Protein AF-A0A9D1AUU4-F1 (afdb_monomer)

Secondary structure (DSSP, 8-state):
---------PPP-EEEEE-SSHHHHHHHHHHHGGG-EEEEEEEETTEEEEEESS--HHHHHHHHHHHSSPPEEES-TTGGGS-SSSSEEEEEEPSP-TTHHHHHHHHT--EEEEEPPSSSSS-SPEEEEEEGGG-SSTTHHHHHHHHTT--EEEEEEES-S--

Structure (mmCIF, N/CA/C/O backbone):
data_AF-A0A9D1AUU4-F1
#
_entry.id   AF-A0A9D1AUU4-F1
#
loop_
_atom_site.group_PDB
_atom_site.id
_atom_site.type_symbol
_atom_site.label_atom_id
_atom_site.label_alt_id
_atom_site.label_comp_id
_atom_sit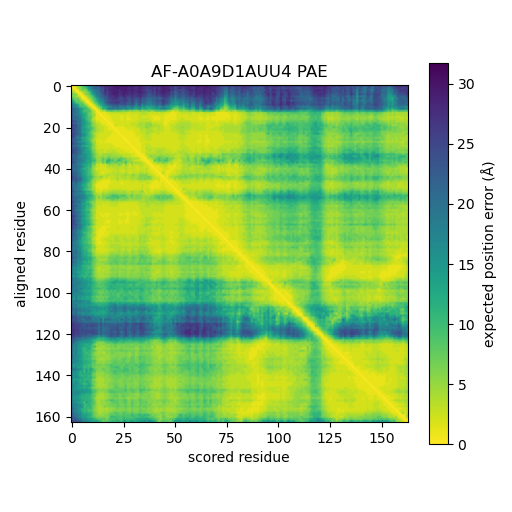e.label_asym_id
_atom_site.label_entity_id
_atom_site.label_seq_id
_atom_site.pdbx_PDB_ins_code
_atom_site.Cartn_x
_atom_site.Cartn_y
_atom_site.Cartn_z
_atom_site.occupancy
_atom_site.B_iso_or_equiv
_atom_site.auth_seq_id
_atom_site.auth_comp_id
_atom_site.auth_asym_id
_atom_site.auth_atom_id
_atom_site.pdbx_PDB_model_num
ATOM 1 N N . MET A 1 1 ? -8.260 -13.492 -27.397 1.00 34.19 1 MET A N 1
ATOM 2 C CA . MET A 1 1 ? -8.311 -13.654 -25.928 1.00 34.19 1 MET A CA 1
ATOM 3 C C . MET A 1 1 ? -8.718 -12.308 -25.355 1.00 34.19 1 MET A C 1
ATOM 5 O O . MET A 1 1 ? -7.999 -11.342 -25.569 1.00 34.19 1 MET A O 1
ATOM 9 N N . SER A 1 2 ? -9.924 -12.217 -24.792 1.00 31.81 2 SER A N 1
ATOM 10 C CA . SER A 1 2 ? -10.473 -10.981 -24.219 1.00 31.81 2 SER A CA 1
ATOM 11 C C . SER A 1 2 ? -9.781 -10.673 -22.895 1.00 31.81 2 SER A C 1
ATOM 13 O O . SER A 1 2 ? -9.931 -11.436 -21.946 1.00 31.81 2 SER A O 1
ATOM 15 N N . TRP A 1 3 ? -9.042 -9.568 -22.827 1.00 33.19 3 TRP A N 1
ATOM 16 C CA . TRP A 1 3 ? -8.402 -9.092 -21.599 1.00 33.19 3 TRP A CA 1
ATOM 17 C C . TRP A 1 3 ? -9.353 -8.121 -20.897 1.00 33.19 3 TRP A C 1
ATOM 19 O O . TRP A 1 3 ? -9.349 -6.917 -21.136 1.00 33.19 3 TRP A O 1
ATOM 29 N N . LEU A 1 4 ? -10.258 -8.693 -20.111 1.00 34.72 4 LEU A N 1
ATOM 30 C CA . LEU A 1 4 ? -11.263 -8.001 -19.313 1.00 34.72 4 LEU A CA 1
ATOM 31 C C . LEU A 1 4 ? -10.726 -7.839 -17.873 1.00 34.72 4 LEU A C 1
ATOM 33 O O . LEU A 1 4 ? -10.615 -8.838 -17.173 1.00 34.72 4 LEU A O 1
ATOM 37 N N . TRP A 1 5 ? -10.490 -6.580 -17.461 1.00 37.16 5 TRP A N 1
ATOM 38 C CA . TRP A 1 5 ? -10.330 -6.062 -16.074 1.00 37.16 5 TRP A CA 1
ATOM 39 C C . TRP A 1 5 ? -9.035 -6.471 -15.320 1.00 37.16 5 TRP A C 1
ATOM 41 O O . TRP A 1 5 ? -8.470 -7.517 -15.589 1.00 37.16 5 TRP A O 1
ATOM 51 N N . LEU A 1 6 ? -8.430 -5.687 -14.412 1.00 40.62 6 LEU A N 1
ATOM 52 C CA . LEU A 1 6 ? -8.941 -4.746 -13.406 1.00 40.62 6 LEU A CA 1
ATOM 53 C C . LEU A 1 6 ? -8.039 -3.495 -13.271 1.00 40.62 6 LEU A C 1
ATOM 55 O O . LEU A 1 6 ? -6.889 -3.592 -12.852 1.00 40.62 6 LEU A O 1
ATOM 59 N N . ILE A 1 7 ? -8.601 -2.299 -13.464 1.00 42.72 7 ILE A N 1
ATOM 60 C CA . ILE A 1 7 ? -8.339 -1.232 -12.488 1.00 42.72 7 ILE A CA 1
ATOM 61 C C . ILE A 1 7 ? -9.154 -1.678 -11.280 1.00 42.72 7 ILE A C 1
ATOM 63 O O . ILE A 1 7 ? -10.384 -1.646 -11.338 1.00 42.72 7 ILE A O 1
ATOM 67 N N . ALA A 1 8 ? -8.513 -2.217 -10.247 1.00 44.03 8 ALA A N 1
ATOM 68 C CA . ALA A 1 8 ? -9.242 -2.694 -9.083 1.00 44.03 8 ALA A CA 1
ATOM 69 C C . ALA A 1 8 ? -9.816 -1.488 -8.323 1.00 44.03 8 ALA A C 1
ATOM 71 O O . ALA A 1 8 ? -9.180 -0.928 -7.439 1.00 44.03 8 ALA A O 1
ATOM 72 N N . GLN A 1 9 ? -11.050 -1.102 -8.651 1.00 41.50 9 GLN A N 1
ATOM 73 C CA . GLN A 1 9 ? -11.964 -0.532 -7.665 1.00 41.50 9 GLN A CA 1
ATOM 74 C C . GLN A 1 9 ? -12.493 -1.694 -6.815 1.00 41.50 9 GLN A C 1
ATOM 76 O O . GLN A 1 9 ? -13.657 -2.073 -6.912 1.00 41.50 9 GLN A O 1
ATOM 81 N N . ALA A 1 10 ? -11.612 -2.339 -6.049 1.00 41.88 10 ALA A N 1
ATOM 82 C CA . ALA A 1 10 ? -12.061 -3.247 -5.004 1.00 41.88 10 ALA A CA 1
ATOM 83 C C . ALA A 1 10 ? -12.682 -2.408 -3.877 1.00 41.88 10 ALA A C 1
ATOM 85 O O . ALA A 1 10 ? -12.258 -1.278 -3.621 1.00 41.88 10 ALA A O 1
ATOM 86 N N . ALA A 1 11 ? -13.716 -2.936 -3.226 1.00 50.47 11 ALA A N 1
ATOM 87 C CA . ALA A 1 11 ? -14.203 -2.351 -1.984 1.00 50.47 11 ALA A CA 1
ATOM 88 C C . ALA A 1 11 ? -13.033 -2.287 -0.989 1.00 50.47 11 ALA A C 1
ATOM 90 O O . ALA A 1 11 ? -12.252 -3.236 -0.917 1.00 50.47 11 ALA A O 1
ATOM 91 N N . ALA A 1 12 ? -12.886 -1.171 -0.269 1.00 62.88 12 ALA A N 1
ATOM 92 C CA . ALA A 1 12 ? -11.848 -1.036 0.747 1.00 62.88 12 ALA A CA 1
ATOM 93 C C . ALA A 1 12 ? -11.940 -2.214 1.733 1.00 62.88 12 ALA A C 1
ATOM 95 O O . ALA A 1 12 ? -12.987 -2.425 2.347 1.00 62.88 12 ALA A O 1
ATOM 96 N N . GLY A 1 13 ? -10.877 -3.017 1.812 1.00 78.81 13 GLY A N 1
ATOM 97 C CA . GLY A 1 13 ? -10.838 -4.250 2.598 1.00 78.81 13 GLY A CA 1
ATOM 98 C C . GLY A 1 13 ? -9.902 -4.179 3.799 1.00 78.81 13 GLY A C 1
ATOM 99 O O . GLY A 1 13 ? -10.026 -4.990 4.712 1.00 78.81 13 GLY A O 1
ATOM 100 N N . ALA A 1 14 ? -8.990 -3.207 3.829 1.00 88.44 14 ALA A N 1
ATOM 101 C CA . ALA A 1 14 ? -7.985 -3.062 4.869 1.00 88.44 14 ALA A CA 1
ATOM 102 C C . ALA A 1 14 ? -8.174 -1.780 5.687 1.00 88.44 14 ALA A C 1
ATOM 104 O O . ALA A 1 14 ? -8.664 -0.758 5.203 1.00 88.44 14 ALA A O 1
ATOM 105 N N . TRP A 1 15 ? -7.738 -1.826 6.941 1.00 92.00 15 TRP A N 1
ATOM 106 C CA . TRP A 1 15 ? -7.724 -0.698 7.861 1.00 92.00 15 TRP A CA 1
ATOM 107 C C . TRP A 1 15 ? -6.304 -0.403 8.301 1.00 92.00 15 TRP A C 1
ATOM 109 O O . TRP A 1 15 ? -5.586 -1.290 8.760 1.00 92.00 15 TRP A O 1
ATOM 119 N N . VAL A 1 16 ? -5.925 0.865 8.246 1.00 92.06 16 VAL A N 1
ATOM 120 C CA . VAL A 1 16 ? -4.680 1.335 8.826 1.00 92.06 16 VAL A CA 1
ATOM 121 C C . VAL A 1 16 ? -4.944 1.889 10.212 1.00 92.06 16 VAL A C 1
ATOM 123 O O . VAL A 1 16 ? -5.706 2.838 10.411 1.00 92.06 16 VAL A O 1
ATOM 126 N N . LEU A 1 17 ? -4.310 1.247 11.184 1.00 94.12 17 LEU A N 1
ATOM 127 C CA . LEU A 1 17 ? -4.337 1.620 12.583 1.00 94.12 17 LEU A CA 1
ATOM 128 C C . LEU A 1 17 ? -3.098 2.459 12.867 1.00 94.12 17 LEU A C 1
ATOM 130 O O . LEU A 1 17 ? -1.976 1.954 12.829 1.00 94.12 17 LEU A O 1
ATOM 134 N N . GLU A 1 18 ? -3.306 3.727 13.182 1.00 93.50 18 GLU A N 1
ATOM 135 C CA . GLU A 1 18 ? -2.265 4.634 13.659 1.00 93.50 18 GLU A CA 1
ATOM 136 C C . GLU A 1 18 ? -2.551 4.992 15.105 1.00 93.50 18 GLU A C 1
ATOM 138 O O . GLU A 1 18 ? -3.702 5.199 15.476 1.00 93.50 18 GLU A O 1
ATOM 143 N N . GLY A 1 19 ? -1.518 4.991 15.940 1.00 92.00 19 GLY A N 1
ATOM 144 C CA . GLY A 1 19 ? -1.652 5.377 17.338 1.00 92.00 19 GLY A CA 1
ATOM 145 C C . GLY A 1 19 ? -0.534 6.313 17.761 1.00 92.00 19 GLY A C 1
ATOM 146 O O . GLY A 1 19 ? 0.618 6.127 17.383 1.00 92.00 19 GLY A O 1
ATOM 147 N N . ASP A 1 20 ? -0.845 7.266 18.632 1.00 92.69 20 ASP A N 1
ATOM 148 C CA . ASP A 1 20 ? 0.154 8.198 19.169 1.00 92.69 20 ASP A CA 1
ATOM 149 C C . ASP A 1 20 ? 1.157 7.510 20.111 1.00 92.69 20 ASP A C 1
ATOM 151 O O . ASP A 1 20 ? 2.243 8.029 20.383 1.00 92.69 20 ASP A O 1
ATOM 155 N N . SER A 1 21 ? 0.814 6.315 20.600 1.00 91.94 21 SER A N 1
ATOM 156 C CA . SER A 1 21 ? 1.637 5.495 21.487 1.00 91.94 21 SER A CA 1
ATOM 157 C C . SER A 1 21 ? 1.546 4.000 21.172 1.00 91.94 21 SER A C 1
ATOM 159 O O . SER A 1 21 ? 0.494 3.480 20.788 1.00 91.94 21 SER A O 1
ATOM 161 N N . ASP A 1 22 ? 2.620 3.267 21.467 1.00 89.50 22 ASP A N 1
ATOM 162 C CA . ASP A 1 22 ? 2.673 1.805 21.340 1.00 89.50 22 ASP A CA 1
ATOM 163 C C . ASP A 1 22 ? 1.569 1.115 22.151 1.00 89.50 22 ASP A C 1
ATOM 165 O O . ASP A 1 22 ? 1.049 0.069 21.764 1.00 89.50 22 ASP A O 1
ATOM 169 N N . HIS A 1 23 ? 1.190 1.692 23.295 1.00 91.88 23 HIS A N 1
ATOM 170 C CA . HIS A 1 23 ? 0.129 1.149 24.136 1.00 91.88 23 HIS A CA 1
ATOM 171 C C . HIS A 1 23 ? -1.248 1.238 23.459 1.00 91.88 23 HIS A C 1
ATOM 173 O O . HIS A 1 23 ? -2.014 0.270 23.515 1.00 91.88 23 HIS A O 1
ATOM 179 N N . GLN A 1 24 ? -1.565 2.362 22.803 1.00 93.69 24 GLN A N 1
ATOM 180 C CA . GLN A 1 24 ? -2.798 2.495 22.018 1.00 93.69 24 GLN A CA 1
ATOM 181 C C . GLN A 1 24 ? -2.818 1.489 20.873 1.00 93.69 24 GLN A C 1
ATOM 183 O O . GLN A 1 24 ? -3.792 0.746 20.744 1.00 93.69 24 GLN A O 1
ATOM 188 N N . LEU A 1 25 ? -1.723 1.401 20.116 1.00 93.06 25 LEU A N 1
ATOM 189 C CA . LEU A 1 25 ? -1.624 0.502 18.971 1.00 93.06 25 LEU A CA 1
ATOM 190 C C . LEU A 1 25 ? -1.751 -0.968 19.391 1.00 93.06 25 LEU A C 1
ATOM 192 O O . LEU A 1 25 ? -2.590 -1.688 18.861 1.00 93.06 25 LEU A O 1
ATOM 196 N N . LYS A 1 26 ? -1.050 -1.403 20.448 1.00 92.00 26 LYS A N 1
ATOM 197 C CA . LYS A 1 26 ? -1.201 -2.756 21.025 1.00 92.00 26 LYS A CA 1
ATOM 198 C C . LYS A 1 26 ? -2.617 -3.041 21.522 1.00 92.00 26 LYS A C 1
ATOM 200 O O . LYS A 1 26 ? -3.058 -4.189 21.563 1.00 92.00 26 LYS A O 1
ATOM 205 N N . ARG A 1 27 ? -3.345 -2.028 21.996 1.00 93.81 27 ARG A N 1
ATOM 206 C CA . ARG A 1 27 ? -4.738 -2.197 22.431 1.00 93.81 27 ARG A CA 1
ATOM 207 C C . ARG A 1 27 ? -5.690 -2.292 21.240 1.00 93.81 27 ARG A C 1
ATOM 209 O O . ARG A 1 27 ? -6.635 -3.075 21.316 1.00 93.81 27 ARG A O 1
ATOM 216 N N . ALA A 1 28 ? -5.443 -1.525 20.182 1.00 92.81 28 ALA A N 1
ATOM 217 C CA . ALA A 1 28 ? -6.183 -1.598 18.929 1.00 92.81 28 ALA A CA 1
ATOM 218 C C . ALA A 1 28 ? -5.972 -2.955 18.241 1.00 92.81 28 ALA A C 1
ATOM 220 O O . ALA A 1 28 ? -6.955 -3.616 17.918 1.00 92.81 28 ALA A O 1
ATOM 221 N N . LEU A 1 29 ? -4.725 -3.432 18.162 1.00 91.38 29 LEU A N 1
ATOM 222 C CA . LEU A 1 29 ? -4.390 -4.742 17.594 1.00 91.38 29 LEU 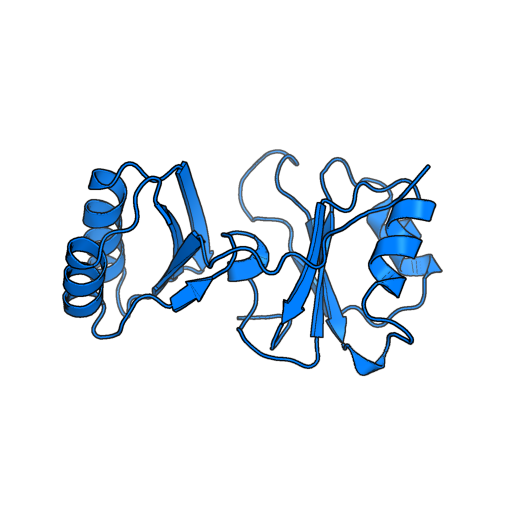A CA 1
ATOM 223 C C . LEU A 1 29 ? -5.090 -5.892 18.319 1.00 91.38 29 LEU A C 1
ATOM 225 O O . LEU A 1 29 ? -5.731 -6.718 17.687 1.00 91.38 29 LEU A O 1
ATOM 229 N N . ARG A 1 30 ? -5.122 -5.882 19.656 1.00 91.44 30 ARG A N 1
ATOM 230 C CA . ARG A 1 30 ? -5.877 -6.888 20.430 1.00 91.44 30 ARG A CA 1
ATOM 231 C C . ARG A 1 30 ? -7.381 -6.910 20.144 1.00 91.44 30 ARG A C 1
ATOM 233 O O . ARG A 1 30 ? -8.058 -7.875 20.492 1.00 91.44 30 ARG A O 1
ATOM 240 N N . ILE A 1 31 ? -7.948 -5.827 19.615 1.00 89.31 31 ILE A N 1
ATOM 241 C CA . ILE A 1 31 ? -9.356 -5.790 19.200 1.00 89.31 31 ILE A CA 1
ATOM 242 C C . ILE A 1 31 ? -9.509 -6.368 17.803 1.00 89.31 31 ILE A C 1
ATOM 244 O O . ILE A 1 31 ? -10.474 -7.094 17.581 1.00 89.31 31 ILE A O 1
ATOM 248 N N . THR A 1 32 ? -8.585 -6.060 16.896 1.00 86.38 32 THR A N 1
ATOM 249 C CA . THR A 1 32 ? -8.621 -6.565 15.522 1.00 86.38 32 THR A CA 1
ATOM 250 C C . THR A 1 32 ? -8.253 -8.036 15.450 1.00 86.38 32 THR A C 1
ATOM 252 O O . THR A 1 32 ? -8.918 -8.754 14.729 1.00 86.38 32 THR A O 1
ATOM 255 N N . GLU A 1 33 ? -7.323 -8.527 16.271 1.00 86.62 33 GLU A N 1
ATOM 256 C CA . GLU A 1 33 ? -7.002 -9.958 16.409 1.00 86.62 33 GLU A CA 1
ATOM 257 C C . GLU A 1 33 ? -8.230 -10.800 16.785 1.00 86.62 33 GLU A C 1
ATOM 259 O O . GLU A 1 33 ? -8.413 -11.903 16.288 1.00 86.62 33 GLU A O 1
ATOM 264 N N . ARG A 1 34 ? -9.127 -10.262 17.622 1.00 82.75 34 ARG A N 1
ATOM 265 C CA . ARG A 1 34 ? -10.398 -10.926 17.973 1.00 82.75 34 ARG A CA 1
ATOM 266 C C . ARG A 1 34 ? -11.406 -10.955 16.828 1.00 82.75 34 ARG A C 1
ATOM 268 O O . ARG A 1 34 ? -12.431 -11.612 16.955 1.00 82.75 34 ARG A O 1
ATOM 275 N N . ALA A 1 35 ? -11.156 -10.178 15.783 1.00 75.94 35 ALA A N 1
ATOM 276 C CA . ALA A 1 35 ? -11.916 -10.190 14.546 1.00 75.94 35 ALA A CA 1
ATOM 277 C C . ALA A 1 35 ? -11.299 -11.134 13.504 1.00 75.94 35 ALA A C 1
ATOM 279 O O . ALA A 1 35 ? -11.718 -11.075 12.353 1.00 75.94 35 ALA A O 1
ATOM 280 N N . GLU A 1 36 ? -10.315 -11.951 13.915 1.00 80.88 36 GLU A N 1
ATOM 281 C CA . GLU A 1 36 ? -9.634 -12.957 13.095 1.00 80.88 36 GLU A CA 1
ATOM 282 C C . GLU A 1 36 ? -9.157 -12.355 11.767 1.00 80.88 36 GLU A C 1
ATOM 284 O O . GLU A 1 36 ? -9.728 -12.647 10.723 1.00 80.88 36 GLU A O 1
ATOM 289 N N . PRO A 1 37 ? -8.182 -11.429 11.787 1.00 78.75 37 PRO A N 1
ATOM 290 C CA . PRO A 1 37 ? -7.735 -10.768 10.575 1.00 78.75 37 PRO A CA 1
ATOM 291 C C . PRO A 1 37 ? -6.947 -11.746 9.702 1.00 78.75 37 PRO A C 1
ATOM 293 O O . PRO A 1 37 ? -6.125 -12.507 10.211 1.00 78.75 37 PRO A O 1
ATOM 296 N N . ASP A 1 38 ? -7.161 -11.666 8.393 1.00 76.19 38 ASP A N 1
ATOM 297 C CA . ASP A 1 38 ? -6.429 -12.456 7.403 1.00 76.19 38 ASP A CA 1
ATOM 298 C C . ASP A 1 38 ? -4.969 -11.996 7.292 1.00 76.19 38 ASP A C 1
ATOM 300 O O . ASP A 1 38 ? -4.062 -12.802 7.089 1.00 76.19 38 ASP A O 1
ATOM 304 N N . ILE A 1 39 ? -4.735 -10.683 7.417 1.00 80.25 39 ILE A N 1
ATOM 305 C CA . ILE A 1 39 ? -3.423 -10.053 7.224 1.00 80.25 39 ILE A CA 1
ATOM 306 C C . ILE A 1 39 ? -3.180 -9.003 8.308 1.00 80.25 39 ILE A C 1
ATOM 308 O O . ILE A 1 39 ? -4.069 -8.212 8.640 1.00 80.25 39 ILE A O 1
ATOM 312 N N . ILE A 1 40 ? -1.951 -8.970 8.829 1.00 84.38 40 ILE A N 1
ATOM 313 C CA . ILE A 1 40 ? -1.428 -7.894 9.675 1.00 84.38 40 ILE A CA 1
ATOM 314 C C . ILE A 1 40 ? -0.036 -7.514 9.158 1.00 84.38 40 ILE A C 1
ATOM 316 O O . ILE A 1 40 ? 0.878 -8.334 9.194 1.00 84.38 40 ILE A O 1
ATOM 320 N N . GLU A 1 41 ? 0.142 -6.263 8.731 1.00 84.62 41 GLU A N 1
ATOM 321 C CA . GLU A 1 41 ? 1.418 -5.734 8.229 1.00 84.62 41 GLU A CA 1
ATOM 322 C C . GLU A 1 41 ? 1.873 -4.506 9.017 1.00 84.62 41 GLU A C 1
ATOM 324 O O . GLU A 1 41 ? 1.144 -3.523 9.155 1.00 84.62 41 GLU A O 1
ATOM 329 N N . VAL A 1 42 ? 3.116 -4.521 9.502 1.00 85.69 42 VAL A N 1
ATOM 330 C CA . VAL A 1 42 ? 3.716 -3.357 10.168 1.00 85.69 42 VAL A CA 1
ATOM 331 C C . VAL A 1 42 ? 4.210 -2.369 9.114 1.00 85.69 42 VAL A C 1
ATOM 333 O O . VAL A 1 42 ? 5.169 -2.650 8.400 1.00 85.69 42 VAL A O 1
ATOM 336 N N . LEU A 1 43 ? 3.582 -1.193 9.051 1.00 81.06 43 LEU A N 1
ATOM 337 C CA . LEU A 1 43 ? 3.912 -0.142 8.081 1.00 81.06 43 LEU A CA 1
ATOM 338 C C . LEU A 1 43 ? 4.993 0.808 8.612 1.00 81.06 43 LEU A C 1
ATOM 340 O O . LEU A 1 43 ? 5.858 1.277 7.875 1.00 81.06 43 LEU A O 1
ATOM 344 N N . ALA A 1 44 ? 4.919 1.120 9.907 1.00 81.00 44 ALA A N 1
ATOM 345 C CA . ALA A 1 44 ? 5.849 1.988 10.622 1.00 81.00 44 ALA A CA 1
ATOM 346 C C . ALA A 1 44 ? 5.817 1.664 12.123 1.00 81.00 44 ALA A C 1
ATOM 348 O O . ALA A 1 44 ? 4.935 0.947 12.591 1.00 81.00 44 ALA A O 1
ATOM 349 N N . ALA A 1 45 ? 6.726 2.254 12.907 1.00 80.56 45 ALA A N 1
ATOM 350 C CA . ALA A 1 45 ? 6.813 2.025 14.357 1.00 80.56 45 ALA A CA 1
ATOM 351 C C . ALA A 1 45 ? 5.471 2.195 15.102 1.00 80.56 45 ALA A C 1
ATOM 353 O O . ALA A 1 45 ? 5.238 1.542 16.115 1.00 80.56 45 ALA A O 1
ATOM 354 N N . ARG A 1 46 ? 4.586 3.060 14.590 1.00 88.00 46 ARG A N 1
ATOM 355 C CA . ARG A 1 46 ? 3.275 3.367 15.178 1.00 88.00 46 ARG A CA 1
ATOM 356 C C . ARG A 1 46 ? 2.102 3.196 14.214 1.00 88.00 46 ARG A C 1
ATOM 358 O O . ARG A 1 46 ? 1.033 3.759 14.437 1.00 88.00 46 ARG A O 1
ATOM 365 N N . SER A 1 47 ? 2.301 2.426 13.149 1.00 89.62 47 SER A N 1
ATOM 366 C CA . SER A 1 47 ? 1.262 2.192 12.156 1.00 89.62 47 SER A CA 1
ATOM 367 C C . SER A 1 47 ? 1.260 0.751 11.677 1.00 89.62 47 SER A C 1
ATOM 369 O O . SER A 1 47 ? 2.299 0.212 11.292 1.00 89.62 47 SER A O 1
ATOM 371 N N . VAL A 1 48 ? 0.084 0.133 11.702 1.00 91.00 48 VAL A N 1
ATOM 372 C CA . VAL A 1 48 ? -0.127 -1.249 11.269 1.00 91.00 48 VAL A CA 1
ATOM 373 C C . VAL A 1 48 ? -1.335 -1.295 10.353 1.00 91.00 48 VAL A C 1
ATOM 375 O O . VAL A 1 48 ? -2.380 -0.732 10.675 1.00 91.00 48 VAL A O 1
ATOM 378 N N . CYS A 1 49 ? -1.199 -1.984 9.229 1.00 90.69 49 CYS A N 1
ATOM 379 C CA . CYS A 1 49 ? -2.332 -2.369 8.416 1.00 90.69 49 CYS A CA 1
ATOM 380 C C . CYS A 1 49 ? -2.912 -3.690 8.909 1.00 90.69 49 CYS A C 1
ATOM 382 O O . CYS A 1 49 ? -2.174 -4.627 9.212 1.00 90.69 49 CYS A O 1
ATOM 384 N N . VAL A 1 50 ? -4.235 -3.770 8.963 1.00 90.88 50 VAL A N 1
ATOM 385 C CA . VAL A 1 50 ? -4.969 -5.003 9.229 1.00 90.88 50 VAL A CA 1
ATOM 386 C C . VAL A 1 50 ? -6.012 -5.220 8.143 1.00 90.88 50 VAL A C 1
ATOM 388 O O . VAL A 1 50 ? -6.724 -4.289 7.773 1.00 90.88 50 VAL A O 1
ATOM 391 N N . GLN A 1 51 ? -6.143 -6.452 7.667 1.00 88.81 51 GLN A N 1
ATOM 392 C CA . GLN A 1 51 ? -7.225 -6.850 6.772 1.00 88.81 51 GLN A CA 1
ATOM 393 C C . GLN A 1 51 ? -8.167 -7.792 7.534 1.00 88.81 51 GLN A C 1
ATOM 395 O O . GLN A 1 51 ? -7.847 -8.970 7.698 1.00 88.81 51 GLN A O 1
ATOM 400 N N . PRO A 1 52 ? -9.272 -7.284 8.106 1.00 82.88 52 PRO A N 1
ATOM 401 C CA . PRO A 1 52 ? -10.213 -8.107 8.859 1.00 82.88 52 PRO A CA 1
ATOM 402 C C . PRO A 1 52 ? -11.005 -9.039 7.931 1.00 82.88 52 PRO A C 1
ATOM 404 O O . PRO A 1 52 ? -11.556 -8.580 6.934 1.00 82.88 52 PRO A O 1
ATOM 407 N N . THR A 1 53 ? -11.173 -10.305 8.322 1.00 81.88 53 THR A N 1
ATOM 408 C CA . THR A 1 53 ? -12.028 -11.264 7.592 1.00 81.88 53 THR A CA 1
ATOM 409 C C . THR A 1 53 ? -13.486 -10.799 7.535 1.00 81.88 53 THR A C 1
ATOM 411 O O . THR A 1 53 ? -14.179 -10.954 6.531 1.00 81.88 53 THR A O 1
ATOM 414 N N . ALA A 1 54 ? -13.969 -10.202 8.629 1.00 78.38 54 ALA A N 1
ATOM 415 C CA . ALA A 1 54 ? -15.327 -9.684 8.750 1.00 78.38 54 ALA A CA 1
ATOM 416 C C . ALA A 1 54 ? -15.311 -8.258 9.334 1.00 78.38 54 ALA A C 1
ATOM 418 O O . ALA A 1 54 ? -15.340 -8.084 10.562 1.00 78.38 54 ALA A O 1
ATOM 419 N N . PRO A 1 55 ? -15.261 -7.211 8.488 1.00 78.56 55 PRO A N 1
ATOM 420 C CA . PRO A 1 55 ? -15.337 -5.837 8.963 1.00 78.56 55 PRO A CA 1
ATOM 421 C C . PRO A 1 55 ? -16.676 -5.589 9.675 1.00 78.56 55 PRO A C 1
ATOM 423 O O . PRO A 1 55 ? -17.734 -6.028 9.227 1.00 78.56 55 PRO A O 1
ATOM 426 N N . SER A 1 56 ? -16.649 -4.883 10.810 1.00 83.94 56 SER A N 1
ATOM 427 C CA . SER A 1 56 ? -17.875 -4.493 11.514 1.00 83.94 56 SER A CA 1
ATOM 428 C C . SER A 1 56 ? -17.791 -3.090 12.101 1.00 83.94 56 SER A C 1
ATOM 430 O O . SER A 1 56 ? -16.805 -2.717 12.746 1.00 83.94 56 SER A O 1
ATOM 432 N N . ASP A 1 57 ? -18.892 -2.345 11.998 1.00 87.06 57 ASP A N 1
ATOM 433 C CA . ASP A 1 57 ? -19.006 -0.995 12.560 1.00 87.06 57 ASP A CA 1
ATOM 434 C C . ASP A 1 57 ? -18.753 -0.957 14.070 1.00 87.06 57 ASP A C 1
ATOM 436 O O . ASP A 1 57 ? -18.283 0.037 14.629 1.00 87.06 57 ASP A O 1
ATOM 440 N N . ARG A 1 58 ? -19.083 -2.047 14.776 1.00 90.06 58 ARG A N 1
ATOM 441 C CA . ARG A 1 58 ? -18.837 -2.156 16.217 1.00 90.06 58 ARG A CA 1
ATOM 442 C C . ARG A 1 58 ? -17.341 -2.138 16.518 1.00 90.06 58 ARG A C 1
ATOM 444 O O . ARG A 1 58 ? -16.939 -1.493 17.490 1.00 90.06 58 ARG A O 1
ATOM 451 N N . ILE A 1 59 ? -16.543 -2.843 15.717 1.00 89.50 59 ILE A N 1
ATOM 452 C CA . ILE A 1 59 ? -15.085 -2.846 15.836 1.00 89.50 59 ILE A CA 1
ATOM 453 C C . ILE A 1 59 ? -14.547 -1.464 15.472 1.00 89.50 59 ILE A C 1
ATOM 455 O O . ILE A 1 59 ? -13.855 -0.873 16.299 1.00 89.50 59 ILE A O 1
ATOM 459 N N . LEU A 1 60 ? -14.955 -0.901 14.330 1.00 89.50 60 LEU A N 1
ATOM 460 C CA . LEU A 1 60 ? -14.529 0.429 13.878 1.00 89.50 60 LEU A CA 1
ATOM 461 C C . LEU A 1 60 ? -14.768 1.516 14.933 1.00 89.50 60 LEU A C 1
ATOM 463 O O . LEU A 1 60 ? -13.849 2.258 15.286 1.00 89.50 60 LEU A O 1
ATOM 467 N N . ARG A 1 61 ? -15.962 1.565 15.540 1.00 93.06 61 ARG A N 1
ATOM 468 C CA . ARG A 1 61 ? -16.265 2.512 16.631 1.00 93.06 61 ARG A CA 1
ATOM 469 C C . ARG A 1 61 ? -15.369 2.314 17.854 1.00 93.06 61 ARG A C 1
ATOM 471 O O . ARG A 1 61 ? -15.017 3.278 18.535 1.00 93.06 61 ARG A O 1
ATOM 478 N N . ARG A 1 62 ? -15.019 1.067 18.181 1.00 94.12 62 ARG A N 1
ATOM 479 C CA . ARG A 1 62 ? -14.146 0.761 19.323 1.00 94.12 62 ARG A CA 1
ATOM 480 C C . ARG A 1 62 ? -12.698 1.154 19.040 1.00 94.12 62 ARG A C 1
ATOM 482 O O . ARG A 1 62 ? -12.063 1.700 19.940 1.00 94.12 62 ARG A O 1
ATOM 489 N N . LEU A 1 63 ? -12.214 0.896 17.826 1.00 93.81 63 LEU A N 1
ATOM 490 C CA . LEU A 1 63 ? -10.894 1.320 17.364 1.00 93.81 63 LEU A CA 1
ATOM 491 C C . LEU A 1 63 ? -10.791 2.843 17.380 1.00 93.81 63 LEU A C 1
ATOM 493 O O . LEU A 1 63 ? -9.903 3.368 18.041 1.00 93.81 63 LEU A O 1
ATOM 497 N N . THR A 1 64 ? -11.780 3.534 16.810 1.00 95.00 64 THR A N 1
ATOM 498 C CA . THR A 1 64 ? -11.860 5.004 16.798 1.00 95.00 64 THR A CA 1
ATOM 499 C C . THR A 1 64 ? -11.712 5.602 18.197 1.00 95.00 64 THR A C 1
ATOM 501 O O . THR A 1 64 ? -10.953 6.540 18.408 1.00 95.00 64 THR A O 1
ATOM 504 N N . ARG A 1 65 ? -12.383 5.021 19.202 1.00 95.50 65 ARG A N 1
ATOM 505 C CA . ARG A 1 65 ? -12.284 5.493 20.594 1.00 95.50 65 ARG A CA 1
ATOM 506 C C . ARG A 1 65 ? -10.889 5.309 21.204 1.00 95.50 65 ARG A C 1
ATOM 508 O O . ARG A 1 65 ? -10.515 6.068 22.087 1.00 95.50 65 ARG A O 1
ATOM 515 N N . ILE A 1 66 ? -10.163 4.262 20.817 1.00 94.94 66 ILE A N 1
ATOM 516 C CA . ILE A 1 66 ? -8.844 3.941 21.385 1.00 94.94 66 ILE A CA 1
ATOM 517 C C . ILE A 1 66 ? -7.742 4.745 20.710 1.00 94.94 66 ILE A C 1
ATOM 519 O O . ILE A 1 66 ? -6.840 5.220 21.398 1.00 94.94 66 ILE A O 1
ATOM 523 N N . LEU A 1 67 ? -7.825 4.866 19.387 1.00 94.62 67 LEU A N 1
ATOM 524 C CA . LEU A 1 67 ? -6.862 5.601 18.579 1.00 94.62 67 LEU A CA 1
ATOM 525 C C . LEU A 1 67 ? -7.089 7.116 18.676 1.00 94.62 67 LEU A C 1
ATOM 527 O O . LEU A 1 67 ? -6.143 7.878 18.575 1.00 94.62 67 LEU A O 1
ATOM 531 N N . GLY A 1 68 ? -8.321 7.559 18.950 1.00 95.25 68 GLY A N 1
ATOM 532 C CA . GLY A 1 68 ? -8.691 8.980 18.995 1.00 95.25 68 GLY A CA 1
ATOM 533 C C . GLY A 1 68 ? -9.138 9.534 17.639 1.00 95.25 68 GLY A C 1
ATOM 534 O O . GLY A 1 68 ? -9.708 10.618 17.577 1.00 95.25 68 GLY A O 1
ATOM 535 N N . HIS A 1 69 ? -8.959 8.762 16.572 1.00 93.25 69 HIS A N 1
ATOM 536 C CA . HIS A 1 69 ? -9.409 9.036 15.212 1.00 93.25 69 HIS A CA 1
ATOM 537 C C . HIS A 1 69 ? -9.861 7.720 14.560 1.00 93.25 69 HIS A C 1
ATOM 539 O O . HIS A 1 69 ? -9.492 6.638 15.036 1.00 93.25 69 HIS A O 1
ATOM 545 N N . PRO A 1 70 ? -10.696 7.762 13.508 1.00 92.06 70 PRO A N 1
ATOM 546 C CA . PRO A 1 70 ? -11.082 6.545 12.809 1.00 92.06 70 PRO A CA 1
ATOM 547 C C . PRO A 1 70 ? -9.859 5.871 12.166 1.00 92.06 70 PRO A C 1
ATOM 549 O O . PRO A 1 70 ? -8.932 6.574 11.749 1.00 92.06 70 PRO A O 1
ATOM 552 N N . PRO A 1 71 ? -9.838 4.525 12.083 1.00 91.88 71 PRO A N 1
ATOM 553 C CA . PRO A 1 71 ? -8.924 3.826 11.192 1.00 91.88 71 PRO A CA 1
ATOM 554 C C . PRO A 1 71 ? -9.059 4.354 9.769 1.00 91.88 71 PRO A C 1
ATOM 556 O O . PRO A 1 71 ? -10.167 4.632 9.308 1.00 91.88 71 PRO A O 1
ATOM 559 N N . GLU A 1 72 ? -7.937 4.474 9.077 1.00 90.00 72 GLU A N 1
ATOM 560 C CA . GLU A 1 72 ? -7.938 4.881 7.683 1.00 90.00 72 GLU A CA 1
ATOM 561 C C . GLU A 1 72 ? -8.234 3.663 6.798 1.00 90.00 72 GLU A C 1
ATOM 563 O O . GLU A 1 72 ? -7.565 2.636 6.897 1.00 90.00 72 GLU A O 1
ATOM 568 N N . GLU A 1 73 ? -9.240 3.758 5.932 1.00 86.62 73 GLU A N 1
ATOM 569 C CA . GLU A 1 73 ? -9.587 2.666 5.022 1.00 86.62 73 GLU A CA 1
ATOM 570 C C . GLU A 1 73 ? -8.647 2.617 3.809 1.00 86.62 73 GLU A C 1
ATOM 572 O O . GLU A 1 73 ? -8.221 3.637 3.246 1.00 86.62 73 GLU A O 1
ATOM 577 N N . ARG A 1 74 ? -8.309 1.391 3.411 1.00 83.50 74 ARG A N 1
ATOM 578 C CA . ARG A 1 74 ? -7.434 1.068 2.288 1.00 83.50 74 ARG A CA 1
ATOM 579 C C . ARG A 1 74 ? -7.980 -0.108 1.503 1.00 83.50 74 ARG A C 1
ATOM 581 O O . ARG A 1 74 ? -8.753 -0.918 2.006 1.00 83.50 74 ARG A O 1
ATOM 588 N N . LEU A 1 75 ? -7.558 -0.183 0.246 1.00 79.25 75 LEU A N 1
ATOM 589 C CA . LEU A 1 75 ? -7.918 -1.282 -0.638 1.00 79.25 75 LEU A CA 1
ATOM 590 C C . LEU A 1 75 ? -7.421 -2.622 -0.077 1.00 79.25 75 LEU A C 1
ATOM 592 O O . LEU A 1 75 ? -8.213 -3.533 0.128 1.00 79.25 75 LEU A O 1
ATOM 596 N N . ASP A 1 76 ? -6.127 -2.681 0.230 1.00 82.62 76 ASP A N 1
ATOM 597 C CA . ASP A 1 76 ? -5.417 -3.806 0.830 1.00 82.62 76 ASP A CA 1
ATOM 598 C C . ASP A 1 76 ? -4.217 -3.269 1.646 1.00 82.62 76 ASP A C 1
ATOM 600 O O . ASP A 1 76 ? -3.940 -2.058 1.661 1.00 82.62 76 ASP A O 1
ATOM 604 N N . CYS A 1 77 ? -3.505 -4.159 2.342 1.00 83.94 77 CYS A N 1
ATOM 605 C CA . CYS A 1 77 ? -2.316 -3.769 3.100 1.00 83.94 77 CYS A CA 1
ATOM 606 C C . CYS A 1 77 ? -1.105 -3.425 2.241 1.00 83.94 77 CYS A C 1
ATOM 608 O O . CYS A 1 77 ? -0.249 -2.659 2.684 1.00 83.94 77 CYS A O 1
ATOM 610 N N . ASP A 1 78 ? -1.074 -3.863 0.987 1.00 80.56 78 ASP A N 1
ATOM 611 C CA . ASP A 1 78 ? 0.005 -3.514 0.082 1.00 80.56 78 ASP A CA 1
ATOM 612 C C . ASP A 1 78 ? -0.055 -2.045 -0.355 1.00 80.56 78 ASP A C 1
ATOM 614 O O . ASP A 1 78 ? 0.983 -1.387 -0.456 1.00 80.56 78 ASP A O 1
ATOM 618 N N . VAL A 1 79 ? -1.262 -1.510 -0.555 1.00 78.12 79 VAL A N 1
ATOM 619 C CA . VAL A 1 79 ? -1.529 -0.094 -0.845 1.00 78.12 79 VAL A CA 1
ATOM 620 C C . VAL A 1 79 ? -1.406 0.770 0.409 1.00 78.12 79 VAL A C 1
ATOM 622 O O . VAL A 1 79 ? -1.095 1.956 0.303 1.00 78.12 79 VAL A O 1
ATOM 625 N N . ALA A 1 80 ? -1.604 0.209 1.606 1.00 85.31 80 ALA A N 1
ATOM 626 C CA . ALA A 1 80 ? -1.521 0.949 2.868 1.00 85.31 80 ALA A CA 1
ATOM 627 C C . ALA A 1 80 ? -0.149 1.593 3.133 1.00 85.31 80 ALA A C 1
ATOM 629 O O . ALA A 1 80 ? -0.056 2.559 3.890 1.00 85.31 80 ALA A O 1
ATOM 630 N N . TRP A 1 81 ? 0.901 1.114 2.468 1.00 83.31 81 TRP A N 1
ATOM 631 C CA . TRP A 1 81 ? 2.232 1.720 2.480 1.00 83.31 81 TRP A CA 1
ATOM 632 C C . TRP A 1 81 ? 2.276 3.133 1.880 1.00 83.31 81 TRP A C 1
ATOM 634 O O . TRP A 1 81 ? 3.194 3.893 2.193 1.00 83.31 81 TRP A O 1
ATOM 644 N N . PHE A 1 82 ? 1.286 3.501 1.063 1.00 84.25 82 PHE A N 1
ATOM 645 C CA . PHE A 1 82 ? 1.207 4.784 0.373 1.00 84.25 82 PHE A CA 1
ATOM 646 C C . PHE A 1 82 ? 0.083 5.679 0.939 1.00 84.25 82 PHE A C 1
ATOM 648 O O . PHE A 1 82 ? -0.994 5.188 1.312 1.00 84.25 82 PHE A O 1
ATOM 655 N N . PRO A 1 83 ? 0.287 7.010 1.013 1.00 81.88 83 PRO A N 1
ATOM 656 C CA . PRO A 1 83 ? -0.786 7.952 1.323 1.00 81.88 83 PRO A CA 1
ATOM 657 C C . PRO A 1 83 ? -1.914 7.916 0.287 1.00 81.88 83 PRO A C 1
ATOM 659 O O . PRO A 1 83 ? -1.668 7.809 -0.918 1.00 81.88 83 PRO A O 1
ATOM 662 N N . LEU A 1 84 ? -3.158 8.077 0.745 1.00 80.31 84 LEU A N 1
ATOM 663 C CA . LEU A 1 84 ? -4.312 8.229 -0.138 1.00 80.31 84 LEU A CA 1
ATOM 664 C C . LEU A 1 84 ? -4.204 9.531 -0.931 1.00 80.31 84 LEU A C 1
ATOM 666 O O . LEU A 1 84 ? -3.839 10.573 -0.391 1.00 80.31 84 LEU A O 1
ATOM 670 N N . GLY A 1 85 ? -4.583 9.492 -2.203 1.00 81.19 85 GLY A N 1
ATOM 671 C CA . GLY A 1 85 ? -4.667 10.691 -3.024 1.00 81.19 85 GLY A CA 1
ATOM 672 C C . GLY A 1 85 ? -4.475 10.386 -4.498 1.00 81.19 85 GLY A C 1
ATOM 673 O O . GLY A 1 85 ? -4.792 9.292 -4.959 1.00 81.19 85 GLY A O 1
ATOM 674 N N . ARG A 1 86 ? -3.984 11.386 -5.232 1.00 84.62 86 ARG A N 1
ATOM 675 C CA . ARG A 1 86 ? -3.739 11.327 -6.675 1.00 84.62 86 ARG A CA 1
ATOM 676 C C . ARG A 1 86 ? -2.381 11.920 -7.019 1.00 84.62 86 ARG A C 1
ATOM 67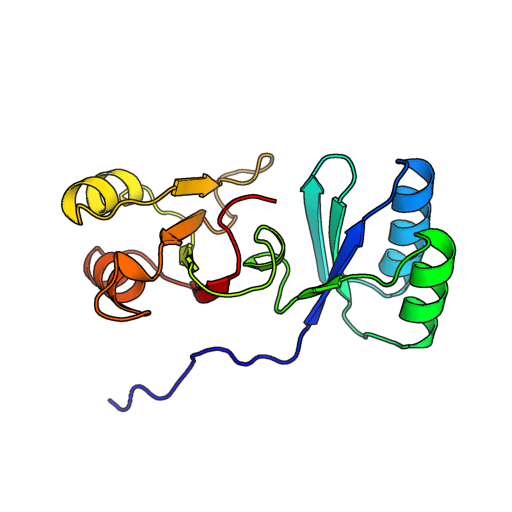8 O O . ARG A 1 86 ? -1.800 12.646 -6.215 1.00 84.62 86 ARG A O 1
ATOM 685 N N . GLY A 1 87 ? -1.925 11.675 -8.246 1.00 87.69 87 GLY A N 1
ATOM 686 C CA . GLY A 1 87 ? -0.677 12.244 -8.765 1.00 87.69 87 GLY A CA 1
ATOM 687 C C . GLY A 1 87 ? 0.520 11.295 -8.732 1.00 87.69 87 GLY A C 1
ATOM 688 O O . GLY A 1 87 ? 1.563 11.630 -9.290 1.00 87.69 87 GLY A O 1
ATOM 689 N N . TRP A 1 88 ? 0.358 10.094 -8.181 1.00 90.00 88 TRP A N 1
ATOM 690 C CA . TRP A 1 88 ? 1.367 9.037 -8.187 1.00 90.00 88 TRP A CA 1
ATOM 691 C C . TRP A 1 88 ? 0.741 7.707 -8.586 1.00 90.00 88 TRP A C 1
ATOM 693 O O . TRP A 1 88 ? -0.433 7.470 -8.317 1.00 90.00 88 TRP A O 1
ATOM 703 N N . ILE A 1 89 ? 1.521 6.839 -9.220 1.00 88.94 89 ILE A N 1
ATOM 704 C CA . ILE A 1 89 ? 1.135 5.467 -9.536 1.00 88.94 89 ILE A CA 1
ATOM 705 C C . ILE A 1 89 ? 2.006 4.516 -8.723 1.00 88.94 89 ILE A C 1
ATOM 707 O O . ILE A 1 89 ? 3.231 4.543 -8.836 1.00 88.94 89 ILE A O 1
ATOM 711 N N . ALA A 1 90 ? 1.360 3.672 -7.925 1.00 87.88 90 ALA A N 1
ATOM 712 C CA . ALA A 1 90 ? 1.974 2.549 -7.238 1.00 87.88 90 ALA A CA 1
ATOM 713 C C . ALA A 1 90 ? 1.778 1.270 -8.062 1.00 87.88 90 ALA A C 1
ATOM 715 O O . ALA A 1 90 ? 0.668 0.975 -8.505 1.00 87.88 90 ALA A O 1
ATOM 716 N N . VAL A 1 91 ? 2.845 0.500 -8.244 1.00 89.06 91 VAL A N 1
ATOM 717 C CA . VAL A 1 91 ? 2.854 -0.800 -8.919 1.00 89.06 91 VAL A CA 1
ATOM 718 C C . VAL A 1 91 ? 3.389 -1.844 -7.950 1.00 89.06 91 VAL A C 1
ATOM 720 O O . VAL A 1 91 ? 4.463 -1.669 -7.373 1.00 89.06 91 VAL A O 1
ATOM 723 N N . LEU A 1 92 ? 2.638 -2.929 -7.780 1.00 87.75 92 LEU A N 1
ATOM 724 C CA . LEU A 1 92 ? 3.035 -4.066 -6.957 1.00 87.75 92 LEU A CA 1
ATOM 725 C C . LEU A 1 92 ? 3.548 -5.192 -7.848 1.00 87.75 92 LEU A C 1
ATOM 727 O O . LEU A 1 92 ? 2.845 -5.640 -8.754 1.00 87.75 92 LEU A O 1
ATOM 731 N N . VAL A 1 93 ? 4.761 -5.657 -7.580 1.00 86.38 93 VAL A N 1
ATOM 732 C CA . VAL A 1 93 ? 5.434 -6.725 -8.324 1.00 86.38 93 VAL A CA 1
ATOM 733 C C . VAL A 1 93 ? 5.631 -7.920 -7.406 1.00 86.38 93 VAL A C 1
ATOM 735 O O . VAL A 1 93 ? 6.175 -7.772 -6.315 1.00 86.38 93 VAL A O 1
ATOM 738 N N . GLU A 1 94 ? 5.203 -9.103 -7.830 1.00 85.75 94 GLU A N 1
ATOM 739 C CA . GLU A 1 94 ? 5.421 -10.323 -7.055 1.00 85.75 94 GLU A CA 1
ATOM 740 C C . GLU A 1 94 ? 6.895 -10.745 -7.085 1.00 85.75 94 GLU A C 1
ATOM 742 O O . GLU A 1 94 ? 7.587 -10.544 -8.091 1.00 85.75 94 GLU A O 1
ATOM 747 N N . PRO A 1 95 ? 7.399 -11.351 -6.003 1.00 78.44 95 PRO A N 1
ATOM 748 C CA . PRO A 1 95 ? 8.685 -12.015 -6.043 1.00 78.44 95 PRO A CA 1
ATOM 749 C C . PRO A 1 95 ? 8.610 -13.392 -6.737 1.00 78.44 95 PRO A C 1
ATOM 751 O O . PRO A 1 95 ? 7.543 -14.001 -6.801 1.00 78.44 95 PRO A O 1
ATOM 754 N N . PRO A 1 96 ? 9.754 -13.937 -7.194 1.00 78.62 96 PRO A N 1
ATOM 755 C CA . PRO A 1 96 ? 11.063 -13.290 -7.231 1.00 78.62 96 PRO A CA 1
ATOM 756 C C . PRO A 1 96 ? 11.130 -12.237 -8.345 1.00 78.62 96 PRO A C 1
ATOM 758 O O . PRO A 1 96 ? 10.652 -12.443 -9.457 1.00 78.62 96 PRO A O 1
ATOM 761 N N . ALA A 1 97 ? 11.774 -11.106 -8.058 1.00 76.56 97 ALA A N 1
ATOM 762 C CA . ALA A 1 97 ? 11.907 -9.988 -8.993 1.00 76.56 97 ALA A CA 1
ATOM 763 C C . ALA A 1 97 ? 13.383 -9.604 -9.186 1.00 76.56 97 ALA A C 1
ATOM 765 O O . ALA A 1 97 ? 13.760 -8.431 -9.186 1.00 76.56 97 ALA A O 1
ATOM 766 N N . ASP A 1 98 ? 14.232 -10.618 -9.361 1.00 76.69 98 ASP A N 1
ATOM 767 C CA . ASP A 1 98 ? 15.697 -10.494 -9.421 1.00 76.69 98 ASP A CA 1
ATOM 768 C C . ASP A 1 98 ? 16.190 -9.562 -10.540 1.00 76.69 98 ASP A C 1
ATOM 770 O O . ASP A 1 98 ? 17.285 -9.008 -10.472 1.00 76.69 98 ASP A O 1
ATOM 774 N N . ARG A 1 99 ? 15.369 -9.359 -11.577 1.00 77.12 99 ARG A N 1
ATOM 775 C CA . ARG A 1 99 ? 15.669 -8.493 -12.729 1.00 77.12 99 ARG A CA 1
ATOM 776 C C . ARG A 1 99 ? 15.110 -7.081 -12.607 1.00 77.12 99 ARG A C 1
ATOM 778 O O . ARG A 1 99 ? 15.320 -6.283 -13.517 1.00 77.12 99 ARG A O 1
ATOM 785 N N . LEU A 1 100 ? 14.416 -6.759 -11.514 1.00 81.06 100 LEU A N 1
ATOM 786 C CA . LEU A 1 100 ? 13.709 -5.490 -11.383 1.00 81.06 100 LEU A CA 1
ATOM 787 C C . LEU A 1 100 ? 14.637 -4.283 -11.539 1.00 81.06 100 LEU A C 1
ATOM 789 O O . LEU A 1 100 ? 14.301 -3.382 -12.295 1.00 81.06 10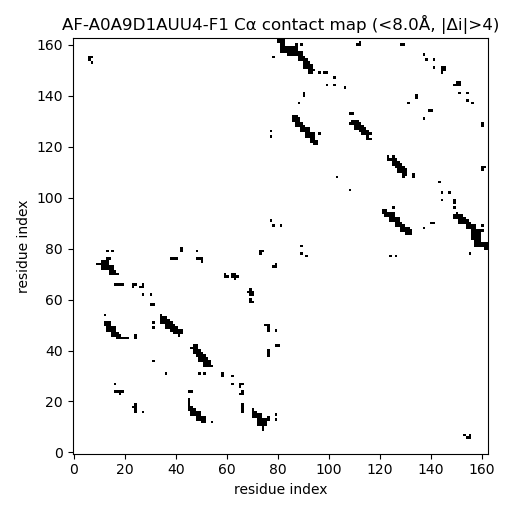0 LEU A O 1
ATOM 793 N N . GLY A 1 101 ? 15.811 -4.287 -10.899 1.00 76.94 101 GLY A N 1
ATOM 794 C CA . GLY A 1 101 ? 16.772 -3.184 -11.031 1.00 76.94 101 GLY A CA 1
ATOM 795 C C . GLY A 1 101 ? 17.193 -2.952 -12.485 1.00 76.94 101 GLY A C 1
ATOM 796 O O . GLY A 1 101 ? 17.040 -1.855 -13.003 1.00 76.94 101 GLY A O 1
ATOM 797 N N . VAL A 1 102 ? 17.589 -4.022 -13.184 1.00 79.44 102 VAL A N 1
ATOM 798 C CA . VAL A 1 102 ? 18.000 -3.960 -14.600 1.00 79.44 102 VAL A CA 1
ATOM 799 C C . VAL A 1 102 ? 16.873 -3.454 -15.503 1.00 79.44 102 VAL A C 1
ATOM 801 O O . VAL A 1 102 ? 17.129 -2.761 -16.484 1.00 79.44 102 VAL A O 1
ATOM 804 N N . LEU A 1 103 ? 15.625 -3.825 -15.214 1.00 81.12 103 LEU A N 1
ATOM 805 C CA . LEU A 1 103 ? 14.470 -3.362 -15.979 1.00 81.12 103 LEU A CA 1
ATOM 806 C C . LEU A 1 103 ? 14.168 -1.891 -15.699 1.00 81.12 103 LEU A C 1
ATOM 808 O O . LEU A 1 103 ? 13.975 -1.134 -16.644 1.00 81.12 103 LEU A O 1
ATOM 812 N N . LEU A 1 104 ? 14.182 -1.472 -14.433 1.00 79.19 104 LEU A N 1
ATOM 813 C CA . LEU A 1 104 ? 13.958 -0.077 -14.060 1.00 79.19 104 LEU A CA 1
ATOM 814 C C . LEU A 1 104 ? 15.018 0.854 -14.664 1.00 79.19 104 LEU A C 1
ATOM 816 O O . LEU A 1 104 ? 14.657 1.910 -15.177 1.00 79.19 104 LEU A O 1
ATOM 820 N N . ASP A 1 105 ? 16.283 0.428 -14.704 1.00 76.88 105 ASP A N 1
ATOM 821 C CA . ASP A 1 105 ? 17.370 1.185 -15.338 1.00 76.88 105 ASP A CA 1
ATOM 822 C C . ASP A 1 105 ? 17.149 1.377 -16.849 1.00 76.88 105 ASP A C 1
ATOM 824 O O . ASP A 1 105 ? 17.528 2.399 -17.412 1.00 76.88 105 ASP A O 1
ATOM 828 N N . ARG A 1 106 ? 16.516 0.407 -17.523 1.00 79.38 106 ARG A N 1
ATOM 829 C CA . ARG A 1 106 ? 16.227 0.467 -18.969 1.00 79.38 106 ARG A CA 1
ATOM 830 C C . ARG A 1 106 ? 15.005 1.302 -19.318 1.00 79.38 106 ARG A C 1
ATOM 832 O O . ARG A 1 106 ? 14.924 1.805 -20.432 1.00 79.38 106 ARG A O 1
ATOM 839 N N . ILE A 1 107 ? 14.031 1.370 -18.417 1.00 72.88 107 ILE A N 1
ATOM 840 C CA . ILE A 1 107 ? 12.750 2.035 -18.671 1.00 72.88 107 ILE A CA 1
ATOM 841 C C . ILE A 1 107 ? 12.885 3.569 -18.495 1.00 72.88 107 ILE A C 1
ATOM 843 O O . ILE A 1 107 ? 11.973 4.302 -18.862 1.00 72.88 107 ILE A O 1
ATOM 847 N N . GLU A 1 108 ? 14.029 4.068 -17.996 1.00 69.56 108 GLU A N 1
ATOM 848 C CA . GLU A 1 108 ? 14.359 5.503 -17.845 1.00 69.56 108 GLU A CA 1
ATOM 849 C C . GLU A 1 108 ? 13.258 6.334 -17.147 1.00 69.56 108 GLU A C 1
ATOM 851 O O . GLU A 1 108 ? 13.107 7.534 -17.378 1.00 69.56 108 GLU A O 1
ATOM 856 N N . LEU A 1 109 ? 12.468 5.710 -16.268 1.00 67.06 109 LEU A N 1
ATOM 857 C CA . LEU A 1 109 ? 11.400 6.393 -15.541 1.00 67.06 109 LEU A CA 1
ATOM 858 C C . LEU A 1 109 ? 11.909 6.938 -14.199 1.00 67.06 109 LEU A C 1
ATOM 860 O O . LEU A 1 109 ? 12.586 6.217 -13.465 1.00 67.06 109 LEU A O 1
ATOM 864 N N . PRO A 1 110 ? 11.540 8.174 -13.812 1.00 65.94 110 PRO A N 1
ATOM 865 C CA . PRO A 1 110 ? 11.849 8.710 -12.492 1.00 65.94 110 PRO A CA 1
ATOM 866 C C . PRO A 1 110 ? 10.958 8.041 -11.428 1.00 65.94 110 PRO A C 1
ATOM 868 O O . PRO A 1 110 ? 9.862 8.519 -11.131 1.00 65.94 110 PRO A O 1
ATOM 871 N N . TYR A 1 111 ? 11.402 6.916 -10.862 1.00 68.19 111 TYR A N 1
ATOM 872 C CA . TYR A 1 111 ? 10.747 6.263 -9.721 1.00 68.19 111 TYR A CA 1
ATOM 873 C C . TYR A 1 111 ? 11.375 6.722 -8.395 1.00 68.19 111 TYR A C 1
ATOM 875 O O . TYR A 1 111 ? 12.564 7.027 -8.337 1.00 68.19 111 TYR A O 1
ATOM 883 N N . VAL A 1 112 ? 10.566 6.822 -7.333 1.00 62.25 112 VAL A N 1
ATOM 884 C CA . VAL A 1 112 ? 10.968 7.474 -6.066 1.00 62.25 112 VAL A CA 1
ATOM 885 C C . VAL A 1 112 ? 11.163 6.489 -4.916 1.00 62.25 112 VAL A C 1
ATOM 887 O O . VAL A 1 112 ? 11.894 6.801 -3.982 1.00 62.25 112 VAL A O 1
ATOM 890 N N . ASP A 1 113 ? 10.589 5.287 -4.969 1.00 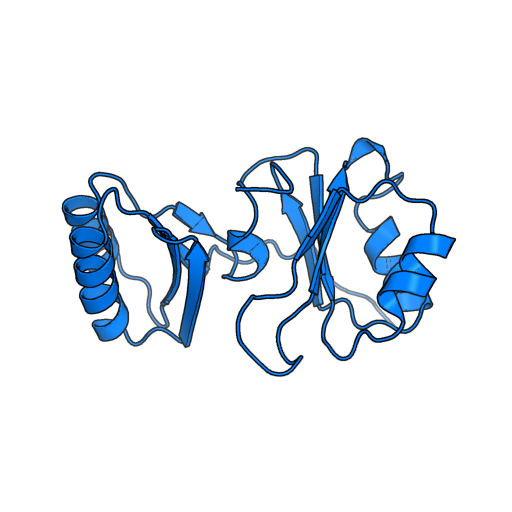63.56 113 ASP A N 1
ATOM 891 C CA . ASP A 1 113 ? 10.864 4.286 -3.935 1.00 63.56 113 ASP A CA 1
ATOM 892 C C . ASP A 1 113 ? 10.684 2.853 -4.459 1.00 63.56 113 ASP A C 1
ATOM 894 O O . ASP A 1 113 ? 9.788 2.578 -5.264 1.00 63.56 113 ASP A O 1
ATOM 898 N N . VAL A 1 114 ? 11.549 1.958 -3.975 1.00 63.19 114 VAL A N 1
ATOM 899 C CA . VAL A 1 114 ? 11.462 0.497 -4.100 1.00 63.19 114 VAL A CA 1
ATOM 900 C C . VAL A 1 114 ? 11.474 -0.038 -2.675 1.00 63.19 114 VAL A C 1
ATOM 902 O O . VAL A 1 114 ? 12.517 -0.431 -2.144 1.00 63.19 114 VAL A O 1
ATOM 905 N N . ARG A 1 115 ? 10.313 -0.039 -2.018 1.00 61.84 115 ARG A N 1
ATOM 906 C CA . ARG A 1 115 ? 10.225 -0.605 -0.670 1.00 61.84 115 ARG A CA 1
ATOM 907 C C . ARG A 1 115 ? 10.185 -2.119 -0.752 1.00 61.84 115 ARG A C 1
ATOM 909 O O . ARG A 1 115 ? 9.244 -2.708 -1.284 1.00 61.84 115 ARG A O 1
ATOM 916 N N . ARG A 1 116 ? 11.211 -2.735 -0.169 1.00 54.44 116 ARG A N 1
ATOM 917 C CA . ARG A 1 116 ? 11.201 -4.133 0.259 1.00 54.44 116 ARG A CA 1
ATOM 918 C C . ARG A 1 116 ? 10.780 -4.144 1.732 1.00 54.44 116 ARG A C 1
ATOM 920 O O . ARG A 1 116 ? 11.335 -3.351 2.496 1.00 54.44 116 ARG A O 1
ATOM 927 N N . PRO A 1 117 ? 9.809 -4.961 2.154 1.00 46.97 117 PRO A N 1
ATOM 928 C CA . PRO A 1 117 ? 9.483 -5.063 3.570 1.00 46.97 117 PRO A CA 1
ATOM 929 C C . PRO A 1 117 ? 10.694 -5.533 4.379 1.00 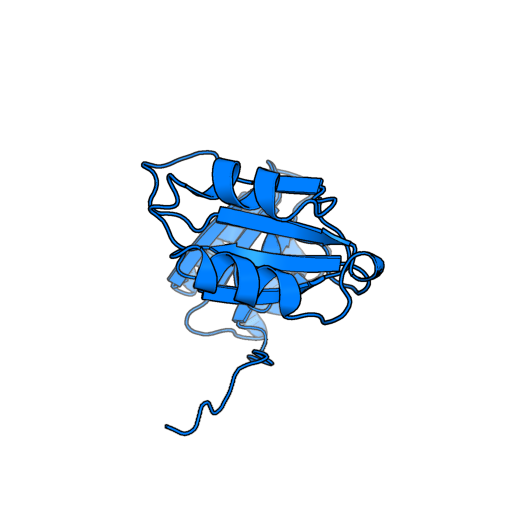46.97 117 PRO A C 1
ATOM 931 O O . PRO A 1 117 ? 11.570 -6.256 3.906 1.00 46.97 117 PRO A O 1
ATOM 934 N N . VAL A 1 118 ? 10.754 -5.039 5.612 1.00 44.00 118 VAL A N 1
ATOM 935 C CA . VAL A 1 118 ? 11.951 -5.058 6.465 1.00 44.00 118 VAL A CA 1
ATOM 936 C C . VAL A 1 118 ? 12.187 -6.439 7.104 1.00 44.00 118 VAL A C 1
ATOM 938 O O . VAL A 1 118 ? 13.247 -6.672 7.682 1.00 44.00 118 VAL A O 1
ATOM 941 N N . GLN A 1 119 ? 11.235 -7.376 7.009 1.00 38.88 119 GLN A N 1
ATOM 942 C CA . GLN A 1 119 ? 11.317 -8.680 7.672 1.00 38.88 119 GLN A CA 1
ATOM 943 C C . GLN A 1 119 ? 10.747 -9.813 6.811 1.00 38.88 119 GLN A C 1
ATOM 945 O O . GLN A 1 119 ? 9.537 -9.970 6.736 1.00 38.88 119 GLN A O 1
ATOM 950 N N . GLY A 1 120 ? 11.616 -10.654 6.244 1.00 42.53 120 GLY A N 1
ATOM 951 C CA . GLY A 1 120 ? 11.215 -11.949 5.683 1.00 42.53 120 GLY A CA 1
ATOM 952 C C . GLY A 1 120 ? 11.929 -12.326 4.382 1.00 42.53 120 GLY A C 1
ATOM 953 O O . GLY A 1 120 ? 12.412 -11.454 3.660 1.00 42.53 120 GLY A O 1
ATOM 954 N N . PRO A 1 121 ? 12.049 -13.629 4.077 1.00 44.91 121 PRO A N 1
ATOM 955 C CA . PRO A 1 121 ? 12.784 -14.115 2.918 1.00 44.91 121 PRO A CA 1
ATOM 956 C C . PRO A 1 121 ? 11.983 -13.848 1.641 1.00 44.91 121 PRO A C 1
ATOM 958 O O . PRO A 1 121 ? 11.195 -14.689 1.257 1.00 44.91 121 PRO A O 1
ATOM 961 N N . GLY A 1 122 ? 12.162 -12.696 0.989 1.00 57.47 122 GLY A N 1
ATOM 962 C CA . GLY A 1 122 ? 11.859 -12.485 -0.437 1.00 57.47 122 GLY A CA 1
ATOM 963 C C . GLY A 1 122 ? 10.488 -12.938 -0.968 1.00 57.47 122 GLY A C 1
ATOM 964 O O . GLY A 1 122 ? 10.408 -13.221 -2.154 1.00 57.47 122 GLY A O 1
ATOM 965 N N . LEU A 1 123 ? 9.451 -13.045 -0.131 1.00 63.12 123 LEU A N 1
ATOM 966 C CA . LEU A 1 123 ? 8.111 -13.533 -0.501 1.00 63.12 123 LEU A CA 1
ATOM 967 C C . LEU A 1 123 ? 7.062 -12.420 -0.565 1.00 63.12 123 LEU A C 1
ATOM 969 O O . LEU A 1 123 ? 5.983 -12.624 -1.114 1.00 63.12 123 LEU A O 1
ATOM 973 N N . ASP A 1 124 ? 7.395 -11.233 -0.074 1.00 71.38 124 ASP A N 1
ATOM 974 C CA . ASP A 1 124 ? 6.494 -10.093 -0.117 1.00 71.38 124 ASP A CA 1
ATOM 975 C C . ASP A 1 124 ? 6.606 -9.324 -1.443 1.00 71.38 124 ASP A C 1
ATOM 977 O O . ASP A 1 124 ? 7.696 -9.235 -2.026 1.00 71.38 124 ASP A O 1
ATOM 981 N N . PRO A 1 125 ? 5.507 -8.712 -1.917 1.00 75.38 125 PRO A N 1
ATOM 982 C CA . PRO A 1 125 ? 5.524 -7.928 -3.139 1.00 75.38 125 PRO A CA 1
ATOM 983 C C . PRO A 1 125 ? 6.442 -6.707 -3.021 1.00 75.38 125 PRO A C 1
ATOM 985 O O . PRO A 1 125 ? 6.475 -5.991 -2.014 1.00 75.38 125 PRO A O 1
ATOM 988 N N . ILE A 1 126 ? 7.165 -6.437 -4.104 1.00 83.56 126 ILE A N 1
ATOM 989 C CA . ILE A 1 126 ? 7.945 -5.219 -4.270 1.00 83.56 126 ILE A CA 1
ATOM 990 C C . ILE A 1 126 ? 7.014 -4.091 -4.690 1.00 83.56 126 ILE A C 1
ATOM 992 O O . ILE A 1 126 ? 6.225 -4.231 -5.623 1.00 83.56 126 ILE A O 1
ATOM 996 N N . ARG A 1 127 ? 7.139 -2.950 -4.016 1.00 84.50 127 ARG A N 1
ATOM 997 C CA . ARG A 1 127 ? 6.297 -1.778 -4.252 1.00 84.50 127 ARG A CA 1
ATOM 998 C C . ARG A 1 127 ? 7.114 -0.714 -4.964 1.00 84.50 127 ARG A C 1
ATOM 1000 O O . ARG A 1 127 ? 8.124 -0.262 -4.430 1.00 84.50 127 ARG A O 1
ATOM 1007 N N . ILE A 1 128 ? 6.682 -0.340 -6.160 1.00 87.25 128 ILE A N 1
ATOM 1008 C CA . ILE A 1 128 ? 7.319 0.677 -6.998 1.00 87.25 128 ILE A CA 1
ATOM 1009 C C . ILE A 1 128 ? 6.367 1.856 -7.079 1.00 87.25 128 ILE A C 1
ATOM 1011 O O . ILE A 1 128 ? 5.184 1.667 -7.345 1.00 87.25 128 ILE A O 1
ATOM 1015 N N . CYS A 1 129 ? 6.868 3.068 -6.876 1.00 86.44 129 CYS A N 1
ATOM 1016 C CA . CYS A 1 129 ? 6.051 4.267 -6.979 1.00 86.44 129 CYS A CA 1
ATOM 1017 C C . CYS A 1 129 ? 6.691 5.304 -7.907 1.00 86.44 129 CYS A C 1
ATOM 1019 O O . CYS A 1 129 ? 7.885 5.600 -7.812 1.00 86.44 129 CYS A O 1
ATOM 1021 N N . VAL A 1 130 ? 5.886 5.836 -8.826 1.00 88.38 130 VAL A N 1
ATOM 1022 C CA . VAL A 1 130 ? 6.297 6.771 -9.882 1.00 88.38 130 VAL A CA 1
ATOM 1023 C C . VAL A 1 130 ? 5.318 7.936 -9.959 1.00 88.38 130 VAL A C 1
ATOM 1025 O O . VAL A 1 130 ? 4.114 7.769 -9.752 1.00 88.38 130 VAL A O 1
ATOM 1028 N N . ILE A 1 131 ? 5.815 9.140 -10.244 1.00 89.12 131 ILE A N 1
ATOM 1029 C CA . ILE A 1 131 ? 4.945 10.308 -10.401 1.00 89.12 131 ILE A CA 1
ATOM 1030 C C . ILE A 1 131 ? 4.065 10.134 -11.643 1.00 89.12 131 ILE A C 1
ATOM 1032 O O . ILE A 1 131 ? 4.543 9.795 -12.725 1.00 89.12 131 ILE A O 1
ATOM 1036 N N . ARG A 1 132 ? 2.757 10.376 -11.508 1.00 89.19 132 ARG A N 1
ATOM 1037 C CA . ARG A 1 132 ? 1.774 10.135 -12.577 1.00 89.19 132 ARG A CA 1
ATOM 1038 C C . ARG A 1 132 ? 2.116 10.897 -13.854 1.00 89.19 132 ARG A C 1
ATOM 1040 O O . ARG A 1 132 ? 1.862 10.380 -14.937 1.00 89.19 132 ARG A O 1
ATOM 1047 N N . THR A 1 133 ? 2.669 12.102 -13.735 1.00 89.50 133 THR A N 1
ATOM 1048 C CA . THR A 1 133 ? 3.027 12.974 -14.865 1.00 89.50 133 THR A CA 1
ATOM 1049 C C . THR A 1 133 ? 4.229 12.482 -15.668 1.00 89.50 133 THR A C 1
ATOM 1051 O O . THR A 1 133 ? 4.386 12.906 -16.808 1.00 89.50 133 THR A O 1
ATOM 1054 N N . ALA A 1 134 ? 5.051 11.584 -15.115 1.00 86.69 134 ALA A N 1
ATOM 1055 C CA . ALA A 1 134 ? 6.145 10.954 -15.853 1.00 86.69 134 ALA A CA 1
ATOM 1056 C C . ALA A 1 134 ? 5.660 9.840 -16.794 1.00 86.69 134 ALA A C 1
ATOM 1058 O O . ALA A 1 134 ? 6.409 9.412 -17.664 1.00 86.69 134 ALA A O 1
ATOM 1059 N N . LEU A 1 135 ? 4.413 9.384 -16.631 1.00 86.25 135 LEU A N 1
ATOM 1060 C CA . LEU A 1 135 ? 3.805 8.355 -17.464 1.00 86.25 135 LEU A CA 1
ATOM 1061 C C . LEU A 1 135 ? 2.858 8.978 -18.492 1.00 86.25 135 LEU A C 1
ATOM 1063 O O . LEU A 1 135 ? 2.012 9.817 -18.162 1.00 86.25 135 LEU A O 1
ATOM 1067 N N . ARG A 1 136 ? 2.906 8.489 -19.726 1.00 86.12 136 ARG A N 1
ATOM 1068 C CA . ARG A 1 136 ? 1.902 8.771 -20.758 1.00 86.12 136 ARG A CA 1
ATOM 1069 C C . ARG A 1 136 ? 0.561 8.166 -20.353 1.00 86.12 136 ARG A C 1
ATOM 1071 O O . ARG A 1 136 ? -0.466 8.844 -20.367 1.00 86.12 136 ARG A O 1
ATOM 1078 N N . GLU A 1 137 ? 0.583 6.924 -19.878 1.00 88.06 137 GLU A N 1
ATOM 1079 C CA . GLU A 1 137 ? -0.598 6.187 -19.421 1.00 88.06 137 GLU A CA 1
ATOM 1080 C C . GLU A 1 137 ? -0.396 5.623 -18.008 1.00 88.06 137 G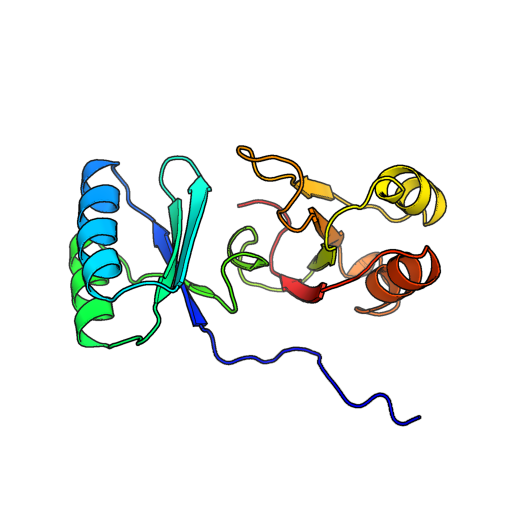LU A C 1
ATOM 1082 O O . GLU A 1 137 ? 0.710 5.200 -17.682 1.00 88.06 137 GLU A O 1
ATOM 1087 N N . PRO A 1 138 ? -1.447 5.511 -17.169 1.00 83.94 138 PRO A N 1
ATOM 1088 C CA . PRO A 1 138 ? -1.304 4.968 -15.812 1.00 83.94 138 PRO A CA 1
ATOM 1089 C C . PRO A 1 138 ? -0.711 3.551 -15.765 1.00 83.94 138 PRO A C 1
ATOM 1091 O O . PRO A 1 138 ? -0.093 3.174 -14.779 1.00 83.94 138 PRO A O 1
ATOM 1094 N N . LEU A 1 139 ? -0.908 2.767 -16.829 1.00 87.69 139 LEU A N 1
ATOM 1095 C CA . LEU A 1 139 ? -0.482 1.369 -16.921 1.00 87.69 139 LEU A CA 1
ATOM 1096 C C . LEU A 1 139 ? 0.861 1.182 -17.637 1.00 87.69 139 LEU A C 1
ATOM 1098 O O . LEU A 1 139 ? 1.302 0.048 -17.787 1.00 87.69 139 LEU A O 1
ATOM 1102 N N . GLU A 1 140 ? 1.503 2.256 -18.100 1.00 88.06 140 GLU A N 1
ATOM 1103 C CA . GLU A 1 140 ? 2.737 2.177 -18.891 1.00 88.06 140 GLU A CA 1
ATOM 1104 C C . GLU A 1 140 ? 3.842 1.411 -18.154 1.00 88.06 140 GLU A C 1
ATOM 1106 O O . GLU A 1 140 ? 4.389 0.449 -18.691 1.00 88.06 140 GLU A O 1
ATOM 1111 N N . LEU A 1 141 ? 4.092 1.760 -16.887 1.00 87.00 141 LEU A N 1
ATOM 1112 C CA . LEU A 1 141 ? 5.086 1.073 -16.063 1.00 87.00 141 LEU A CA 1
ATOM 1113 C C . LEU A 1 141 ? 4.723 -0.404 -15.844 1.00 87.00 141 LEU A C 1
ATOM 1115 O O . LEU A 1 141 ? 5.575 -1.275 -15.989 1.00 87.00 141 LEU A O 1
ATOM 1119 N N . ALA A 1 142 ? 3.459 -0.702 -15.537 1.00 89.94 142 ALA A N 1
ATOM 1120 C CA . ALA A 1 142 ? 3.001 -2.075 -15.329 1.00 89.94 142 ALA A CA 1
ATOM 1121 C C . ALA A 1 142 ? 3.202 -2.945 -16.581 1.00 89.94 142 ALA A C 1
ATOM 1123 O O . ALA A 1 142 ? 3.679 -4.075 -16.482 1.00 89.94 142 ALA A O 1
ATOM 1124 N N . ARG A 1 143 ? 2.896 -2.406 -17.769 1.00 89.62 143 ARG A N 1
ATOM 1125 C CA . ARG A 1 143 ? 3.120 -3.097 -19.046 1.00 89.62 143 ARG A CA 1
ATOM 1126 C C . ARG A 1 143 ? 4.604 -3.331 -19.304 1.00 89.62 143 ARG A C 1
ATOM 1128 O O . ARG A 1 143 ? 4.977 -4.462 -19.587 1.00 89.62 143 ARG A O 1
ATOM 1135 N N . ALA A 1 144 ? 5.443 -2.311 -19.128 1.00 87.88 144 ALA A N 1
ATOM 1136 C CA . ALA A 1 144 ? 6.884 -2.433 -19.343 1.00 87.88 144 ALA A CA 1
ATOM 1137 C C . ALA A 1 144 ? 7.529 -3.478 -18.411 1.00 87.88 144 ALA A C 1
ATOM 1139 O O . ALA A 1 144 ? 8.368 -4.271 -18.837 1.00 87.88 144 ALA A O 1
ATOM 1140 N N . LEU A 1 145 ? 7.104 -3.530 -17.144 1.00 88.62 145 LEU A N 1
ATOM 1141 C CA . LEU A 1 145 ? 7.559 -4.547 -16.191 1.00 88.62 145 LEU A CA 1
ATOM 1142 C C . LEU A 1 145 ? 7.097 -5.952 -16.600 1.00 88.62 145 LEU A C 1
ATOM 1144 O O . LEU A 1 145 ? 7.884 -6.898 -16.533 1.00 88.62 145 LEU A O 1
ATOM 1148 N N . HIS A 1 146 ? 5.852 -6.084 -17.062 1.00 90.00 146 HIS A N 1
ATOM 1149 C CA . HIS A 1 146 ? 5.312 -7.355 -17.538 1.00 90.00 146 HIS A CA 1
ATOM 1150 C C . HIS A 1 146 ? 6.031 -7.865 -18.794 1.00 90.00 146 HIS A C 1
ATOM 1152 O O . HIS A 1 146 ? 6.439 -9.022 -18.848 1.00 90.00 146 HIS A O 1
ATOM 1158 N N . GLU A 1 147 ? 6.266 -6.991 -19.772 1.00 89.19 147 GLU A N 1
ATOM 1159 C CA . GLU A 1 147 ? 7.064 -7.281 -20.971 1.00 89.19 147 GLU A CA 1
ATOM 1160 C C . GLU A 1 147 ? 8.515 -7.646 -20.618 1.00 89.19 147 GLU A C 1
ATOM 1162 O O . GLU A 1 147 ? 9.132 -8.485 -21.274 1.00 89.19 147 GLU A O 1
ATOM 1167 N N . GLY A 1 148 ? 9.041 -7.075 -19.530 1.00 85.75 148 GLY A N 1
ATOM 1168 C CA . GLY A 1 148 ? 10.323 -7.437 -18.927 1.00 85.75 148 GLY A CA 1
ATOM 1169 C C . GLY A 1 148 ? 10.352 -8.806 -18.232 1.00 85.75 148 GLY A C 1
ATOM 1170 O O . GLY A 1 148 ? 11.419 -9.241 -17.789 1.00 85.75 148 GLY A O 1
ATOM 1171 N N . GLY A 1 149 ? 9.213 -9.498 -18.146 1.00 87.19 149 GLY A N 1
ATOM 1172 C CA . GLY A 1 149 ? 9.076 -10.819 -17.536 1.00 87.19 149 GLY A CA 1
ATOM 1173 C C . GLY A 1 149 ? 8.802 -10.802 -16.033 1.00 87.19 149 GLY A C 1
ATOM 1174 O O . GLY A 1 149 ? 9.019 -11.819 -15.378 1.00 87.19 149 GLY A O 1
ATOM 1175 N N . LEU A 1 150 ? 8.358 -9.672 -15.473 1.00 88.12 150 LEU A N 1
ATOM 1176 C CA . LEU A 1 150 ? 7.925 -9.588 -14.079 1.00 88.12 150 LEU A CA 1
ATOM 1177 C C . LEU A 1 150 ? 6.417 -9.820 -13.946 1.00 88.12 150 LEU A C 1
ATOM 1179 O O . LEU A 1 150 ? 5.623 -9.484 -14.828 1.00 88.12 150 LEU A O 1
ATOM 1183 N N . VAL A 1 151 ? 6.011 -10.364 -12.803 1.00 89.31 151 VAL A N 1
ATOM 1184 C CA . VAL A 1 151 ? 4.596 -10.531 -12.469 1.00 89.31 151 VAL A CA 1
ATOM 1185 C C . VAL A 1 151 ? 4.125 -9.280 -11.739 1.00 89.31 151 VAL A C 1
ATOM 1187 O O . VAL A 1 151 ? 4.494 -9.035 -10.594 1.00 89.31 151 VAL A O 1
ATOM 1190 N N . VAL A 1 152 ? 3.329 -8.456 -12.421 1.00 88.75 152 VAL A N 1
ATOM 1191 C CA . VAL A 1 152 ? 2.682 -7.292 -11.810 1.00 88.75 152 VAL A CA 1
ATOM 1192 C C . VAL A 1 152 ? 1.363 -7.744 -11.202 1.00 88.75 152 VAL A C 1
ATOM 1194 O O . VAL A 1 152 ? 0.441 -8.117 -11.925 1.00 88.75 152 VAL A O 1
ATOM 1197 N N . ARG A 1 153 ? 1.275 -7.694 -9.873 1.00 85.56 153 ARG A N 1
ATOM 1198 C CA . ARG A 1 153 ? 0.074 -8.073 -9.126 1.00 85.56 153 ARG A CA 1
ATOM 1199 C C . ARG A 1 153 ? -1.036 -7.045 -9.304 1.00 85.56 153 ARG A C 1
ATOM 1201 O O . ARG A 1 153 ? -2.189 -7.410 -9.515 1.00 85.56 153 ARG A O 1
ATOM 1208 N N . SER A 1 154 ? -0.697 -5.760 -9.221 1.00 84.94 154 SER A N 1
ATOM 1209 C CA . SER A 1 154 ? -1.676 -4.681 -9.354 1.00 84.94 154 SER A CA 1
ATOM 1210 C C . SER A 1 154 ? -1.035 -3.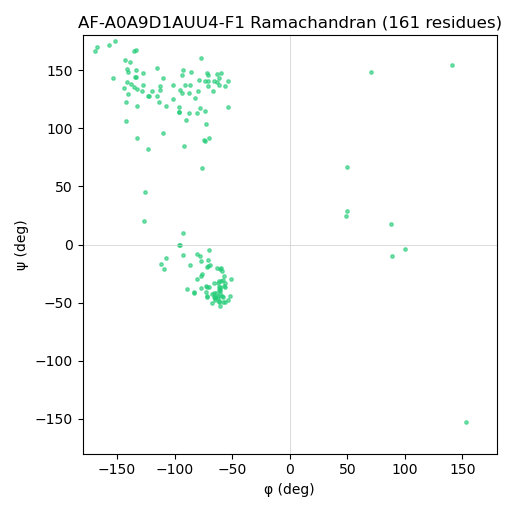307 -9.540 1.00 84.94 154 SER A C 1
ATOM 1212 O O . SER A 1 154 ? 0.182 -3.121 -9.449 1.00 84.94 154 SER A O 1
ATOM 1214 N N . THR A 1 155 ? -1.875 -2.328 -9.876 1.00 88.31 155 THR A N 1
ATOM 1215 C CA . THR A 1 155 ? -1.486 -0.938 -10.115 1.00 88.31 155 THR A CA 1
ATOM 1216 C C . THR A 1 155 ? -2.574 -0.001 -9.607 1.00 88.31 155 THR A C 1
ATOM 1218 O O . THR A 1 155 ? -3.754 -0.220 -9.886 1.00 88.31 155 THR A O 1
ATOM 1221 N N . TYR A 1 156 ? -2.177 1.050 -8.889 1.00 86.44 156 TYR A N 1
ATOM 1222 C CA . TYR A 1 156 ? -3.087 1.964 -8.200 1.00 86.44 156 TYR A CA 1
ATOM 1223 C C . TYR A 1 156 ? -2.627 3.413 -8.315 1.00 86.44 156 TYR A C 1
ATOM 1225 O O . TYR A 1 156 ? -1.430 3.687 -8.340 1.00 86.44 156 TYR A O 1
ATOM 1233 N N . GLU A 1 157 ? -3.576 4.348 -8.333 1.00 87.88 157 GLU A N 1
ATOM 1234 C CA . GLU A 1 157 ? -3.271 5.767 -8.154 1.00 87.88 157 GLU A CA 1
ATOM 1235 C C . GLU A 1 157 ? -3.278 6.116 -6.658 1.00 87.88 157 GLU A C 1
ATOM 1237 O O . GLU A 1 157 ? -4.207 5.753 -5.936 1.00 87.88 157 GLU A O 1
ATOM 1242 N N . VAL A 1 158 ? -2.227 6.796 -6.198 1.00 86.25 158 VAL A N 1
ATOM 1243 C CA . VAL A 1 158 ? -1.996 7.162 -4.793 1.00 86.25 158 VAL A CA 1
ATOM 1244 C C . VAL A 1 158 ? -1.573 8.630 -4.670 1.00 86.25 158 VAL A C 1
ATOM 1246 O O . VAL A 1 158 ? -1.273 9.300 -5.662 1.00 86.25 158 VAL A O 1
ATOM 1249 N N . GLY A 1 159 ? -1.579 9.157 -3.443 1.00 84.75 159 GLY A N 1
ATOM 1250 C CA . GLY A 1 159 ? -1.255 10.556 -3.139 1.00 84.75 159 GLY A CA 1
ATOM 1251 C C . GLY A 1 159 ? 0.231 10.837 -2.937 1.00 84.75 159 GLY A C 1
ATOM 1252 O O . GLY A 1 159 ? 0.651 11.988 -3.033 1.00 84.75 159 GLY A O 1
ATOM 1253 N N . GLY A 1 160 ? 1.032 9.801 -2.687 1.00 85.44 160 GLY A N 1
ATOM 1254 C CA . GLY A 1 160 ? 2.472 9.924 -2.483 1.00 85.44 160 GLY A CA 1
ATOM 1255 C C . 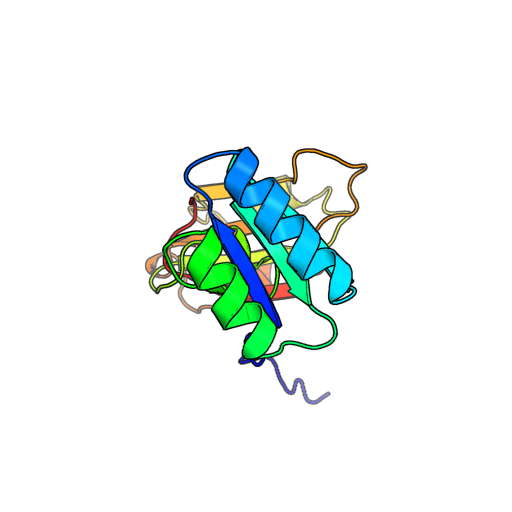GLY A 1 160 ? 3.182 8.574 -2.471 1.00 85.44 160 GLY A C 1
ATOM 1256 O O . GLY A 1 160 ? 2.544 7.530 -2.353 1.00 85.44 160 GLY A O 1
ATOM 1257 N N . CYS A 1 161 ? 4.512 8.601 -2.569 1.00 82.31 161 CYS A N 1
ATOM 1258 C CA . CYS A 1 161 ? 5.349 7.395 -2.503 1.00 82.31 161 CYS A CA 1
ATOM 1259 C C . CYS A 1 161 ? 5.861 7.063 -1.104 1.00 82.31 161 CYS A C 1
ATOM 1261 O O . CYS A 1 161 ? 6.432 5.999 -0.891 1.00 82.31 161 CYS A O 1
ATOM 1263 N N . THR A 1 162 ? 5.665 7.967 -0.151 1.00 75.19 162 THR A N 1
ATOM 1264 C CA . THR A 1 162 ? 6.133 7.820 1.222 1.00 75.19 162 THR A CA 1
ATOM 1265 C C . THR A 1 162 ? 5.023 8.231 2.167 1.00 75.19 162 THR A C 1
ATOM 1267 O O . THR A 1 162 ? 4.379 9.257 1.939 1.00 75.19 162 THR A O 1
ATOM 1270 N N . ARG A 1 163 ? 4.813 7.437 3.213 1.00 68.25 163 ARG A N 1
ATOM 1271 C CA . ARG A 1 163 ? 4.081 7.867 4.404 1.00 68.25 163 ARG A CA 1
ATOM 1272 C C . ARG A 1 163 ? 4.919 8.787 5.275 1.00 68.25 163 ARG A C 1
ATOM 1274 O O . ARG A 1 163 ? 6.153 8.577 5.306 1.00 68.25 163 ARG A O 1
#

Sequence (163 aa):
MSWLWLIAQAAAGAWVLEGDSDHQLKRALRITERAEPDIIEVLAARSVCVQPTAPSDRILRRLTRILGHPPEERLDCDVAWFPLGRGWIAVLVEPPADRLGVLLDRIELPYVDVRRPVQGPGLDPIRICVIRTALREPLELARALHEGGLVVRSTYEVGGCTR

Foldseek 3Di:
DDPDDDPPPDPQQKWKQFAPDPVLQVVLVVLQVVLVFPDWADLDPGIIMTGGPDDDPVSQVVNCVSRVHGTDTHNGRVCVNFAADAFKKKWWWFPPPVCVVVLCVVVPAPWDDFDDDPDDDGGGTTIIMGGPVSDPDQCPVVVSSVVVVIHTPHMHGGDDNHD

Solvent-accessible surface area (backbone atoms only — not comparable to full-atom values): 9476 Å² total; per-residue (Å²): 134,86,88,76,85,73,81,73,82,58,72,68,49,13,36,36,47,57,26,97,40,66,68,40,38,57,53,43,48,62,55,47,57,76,43,55,43,80,43,77,46,83,72,48,100,48,30,35,27,36,28,46,70,63,82,49,72,72,57,51,57,54,40,17,69,61,43,72,46,70,60,45,79,25,58,37,63,81,56,57,56,34,35,85,52,60,67,19,33,39,37,33,30,42,50,84,54,91,58,48,66,69,48,52,68,71,65,74,62,78,62,80,43,75,52,66,78,95,78,73,87,69,72,64,57,38,40,38,24,31,49,40,86,82,41,96,45,95,55,50,65,55,49,54,42,38,76,70,71,44,54,62,76,49,62,46,71,20,40,37,74,60,112

Radius of gyration: 16.95 Å; Cα contacts (8 Å, |Δi|>4): 304; chains: 1; bounding box: 37×27×50 Å

Nearest PDB structures (foldseek):
  6u9h-assembly1_F  TM=2.816E-01  e=1.665E-02  Arabidopsis thaliana
  5j8b-assembly1_z  TM=2.565E-01  e=2.834E-02  Thermus thermophilus HB8
  8hl4-assembly1_AEFG  TM=3.134E-01  e=9.240E-02  Sulfolobus acidocaldarius DSM 639
  4w2e-assembly1_y  TM=2.840E-01  e=1.397E-01  Thermus thermophilus HB8
  5uf2-assembly1_A  TM=4.644E-01  e=1.997E+00  Neisseria gonorrhoeae NCCP11945

Mean predicted aligned error: 8.05 Å

pLDDT: mean 79.84, std 15.24, range [31.81, 95.5]